Protein AF-A0A258K653-F1 (afdb_monomer_lite)

Structure (mmCIF, N/CA/C/O backbone):
data_AF-A0A258K653-F1
#
_entry.id   AF-A0A258K653-F1
#
loop_
_atom_site.group_PDB
_atom_site.id
_atom_site.type_symbol
_atom_site.label_atom_id
_atom_site.label_alt_id
_atom_site.label_comp_id
_atom_site.label_asym_id
_atom_site.label_entity_id
_atom_site.label_seq_id
_atom_site.pdbx_PDB_ins_code
_atom_site.Cartn_x
_atom_site.Cartn_y
_atom_site.Cartn_z
_atom_site.occupancy
_atom_site.B_iso_or_equiv
_atom_site.auth_seq_id
_atom_site.auth_comp_id
_atom_site.auth_asym_id
_atom_site.auth_atom_id
_atom_site.pdbx_PDB_model_num
ATOM 1 N N . MET A 1 1 ? 28.160 23.393 70.352 1.00 41.81 1 MET A N 1
ATOM 2 C CA . MET A 1 1 ? 28.415 22.486 69.215 1.00 41.81 1 MET A CA 1
ATOM 3 C C . MET A 1 1 ? 27.091 22.213 68.526 1.00 41.81 1 MET A C 1
ATOM 5 O O . MET A 1 1 ? 26.418 21.279 68.914 1.00 41.81 1 MET A O 1
ATOM 9 N N . TYR A 1 2 ? 26.706 23.106 67.614 1.00 44.16 2 TYR A N 1
ATOM 10 C CA . TYR A 1 2 ? 25.723 22.959 66.531 1.00 44.16 2 TYR A CA 1
ATOM 11 C C . TYR A 1 2 ? 25.866 24.234 65.688 1.00 44.16 2 TYR A C 1
ATOM 13 O O . TYR A 1 2 ? 25.677 25.314 66.245 1.00 44.16 2 TYR A O 1
ATOM 21 N N . PRO A 1 3 ? 26.241 24.144 64.406 1.00 50.47 3 PRO A N 1
ATOM 22 C CA . PRO A 1 3 ? 25.844 25.133 63.418 1.00 50.47 3 PRO A CA 1
ATOM 23 C C . PRO A 1 3 ? 24.745 24.519 62.530 1.00 50.47 3 PRO A C 1
ATOM 25 O O . PRO A 1 3 ? 24.776 23.324 62.242 1.00 50.47 3 PRO A O 1
ATOM 28 N N . ASP A 1 4 ? 23.627 25.197 62.302 1.00 45.38 4 ASP A N 1
ATOM 29 C CA . ASP A 1 4 ? 23.440 26.434 61.520 1.00 45.38 4 ASP A CA 1
ATOM 30 C C . ASP A 1 4 ? 23.145 26.105 60.045 1.00 45.38 4 ASP A C 1
ATOM 32 O O . ASP A 1 4 ? 23.940 25.478 59.349 1.00 45.38 4 ASP A O 1
ATOM 36 N N . ASP A 1 5 ? 21.925 26.479 59.655 1.00 49.72 5 ASP A N 1
ATOM 37 C CA . ASP A 1 5 ? 21.424 26.804 58.323 1.00 49.72 5 ASP A CA 1
ATOM 38 C C . ASP A 1 5 ? 21.839 25.959 57.108 1.00 49.72 5 ASP A C 1
ATOM 40 O O . ASP A 1 5 ? 22.850 26.169 56.432 1.00 49.72 5 ASP A O 1
ATOM 44 N N . LYS A 1 6 ? 20.900 25.095 56.700 1.00 50.31 6 LYS A N 1
ATOM 45 C CA . LYS A 1 6 ? 20.802 24.574 55.334 1.00 50.31 6 LYS A CA 1
ATOM 46 C C . LYS A 1 6 ? 20.491 25.720 54.365 1.00 50.31 6 LYS A C 1
ATOM 48 O O . LYS A 1 6 ? 19.332 25.998 54.074 1.00 50.31 6 LYS A O 1
ATOM 53 N N . LYS A 1 7 ? 21.527 26.349 53.812 1.00 51.44 7 LYS A N 1
ATOM 54 C CA . LYS A 1 7 ? 21.409 27.071 52.542 1.00 51.44 7 LYS A CA 1
ATOM 55 C C . LYS A 1 7 ? 21.356 26.048 51.412 1.00 51.44 7 LYS A C 1
ATOM 57 O O . LYS A 1 7 ? 22.357 25.403 51.107 1.00 51.44 7 LYS A O 1
ATOM 62 N N . GLU A 1 8 ? 20.179 25.895 50.813 1.00 50.16 8 GLU A N 1
ATOM 63 C CA . GLU A 1 8 ? 19.988 25.221 49.529 1.00 50.16 8 GLU A CA 1
ATOM 64 C C . GLU A 1 8 ? 20.808 25.949 48.457 1.00 50.16 8 GLU A C 1
ATOM 66 O O . GLU A 1 8 ? 20.384 26.933 47.852 1.00 50.16 8 GLU A O 1
ATOM 71 N N . ALA A 1 9 ? 22.037 25.478 48.254 1.00 44.06 9 ALA A N 1
ATOM 72 C CA . ALA A 1 9 ? 22.827 25.812 47.089 1.00 44.06 9 ALA A CA 1
ATOM 73 C C . ALA A 1 9 ? 22.229 25.067 45.892 1.00 44.06 9 ALA A C 1
ATOM 75 O O . ALA A 1 9 ? 22.363 23.852 45.757 1.00 44.06 9 ALA A O 1
ATOM 76 N N . PHE A 1 10 ? 21.551 25.828 45.040 1.00 46.62 10 PHE A N 1
ATOM 77 C CA . PHE A 1 10 ? 21.147 25.444 43.695 1.00 46.62 10 PHE A CA 1
ATOM 78 C C . PHE A 1 10 ? 22.373 24.883 42.951 1.00 46.62 10 PHE A C 1
ATOM 80 O O . PHE A 1 10 ? 23.266 25.631 42.555 1.00 46.62 10 PHE A O 1
ATOM 87 N N . MET A 1 11 ? 22.454 23.560 42.809 1.00 43.00 11 MET A N 1
ATOM 88 C CA . MET A 1 11 ? 23.475 22.900 41.997 1.00 43.00 11 MET A CA 1
ATOM 89 C C . MET A 1 11 ? 22.894 22.572 40.619 1.00 43.00 11 MET A C 1
ATOM 91 O O . MET A 1 11 ? 22.008 21.721 40.534 1.00 43.00 11 MET A O 1
ATOM 95 N N . PRO A 1 12 ? 23.387 23.177 39.523 1.00 53.31 12 PRO A N 1
ATOM 96 C CA . PRO A 1 12 ? 23.150 22.668 38.185 1.00 53.31 12 PRO A CA 1
ATOM 97 C C . PRO A 1 12 ? 24.273 21.673 37.879 1.00 53.31 12 PRO A C 1
ATOM 99 O O . PRO A 1 12 ? 25.367 22.064 37.482 1.00 53.31 12 PRO A O 1
ATOM 102 N N . ALA A 1 13 ? 24.054 20.385 38.126 1.00 54.38 13 ALA A N 1
ATOM 103 C CA . ALA A 1 13 ? 25.107 19.393 37.914 1.00 54.38 13 ALA A CA 1
ATOM 104 C C . ALA A 1 13 ? 24.559 18.058 37.412 1.00 54.38 13 ALA A C 1
ATOM 106 O O . ALA A 1 13 ? 24.680 17.051 38.089 1.00 54.38 13 ALA A O 1
ATOM 107 N N . HIS A 1 14 ? 23.993 18.059 36.204 1.00 51.94 14 HIS A N 1
ATOM 108 C CA . HIS A 1 14 ? 23.994 16.891 35.315 1.00 51.94 14 HIS A CA 1
ATOM 109 C C . HIS A 1 14 ? 23.994 17.365 33.850 1.00 51.94 14 HIS A C 1
ATOM 111 O O . HIS A 1 14 ? 23.091 17.067 33.077 1.00 51.94 14 HIS A O 1
ATOM 117 N N . ALA A 1 15 ? 25.013 18.144 33.473 1.00 48.59 15 ALA A N 1
ATOM 118 C CA . ALA A 1 15 ? 25.391 18.281 32.069 1.00 48.59 15 ALA A CA 1
ATOM 119 C C . ALA A 1 15 ? 26.290 17.086 31.728 1.00 48.59 15 ALA A C 1
ATOM 121 O O . ALA A 1 15 ? 27.347 16.904 32.340 1.00 48.59 15 ALA A O 1
ATOM 122 N N . TYR A 1 16 ? 25.828 16.228 30.822 1.00 48.91 16 TYR A N 1
ATOM 123 C CA . TYR A 1 16 ? 26.587 15.073 30.359 1.00 48.91 16 TYR A CA 1
ATOM 124 C C . TYR A 1 16 ? 27.812 15.537 29.544 1.00 48.91 16 TYR A C 1
ATOM 126 O O . TYR A 1 16 ? 27.785 16.600 28.924 1.00 48.91 16 TYR A O 1
ATOM 134 N N . PRO A 1 17 ? 28.906 14.757 29.515 1.00 50.47 17 PRO A N 1
ATOM 135 C CA . PRO A 1 17 ? 30.156 15.130 28.843 1.00 50.47 17 PRO A CA 1
ATOM 136 C C . PRO A 1 17 ? 30.070 15.265 27.307 1.00 50.47 17 PRO A C 1
ATOM 138 O O . PRO A 1 17 ? 31.069 15.627 26.685 1.00 50.47 17 PRO A O 1
ATOM 141 N N . ASP A 1 18 ? 28.913 15.006 26.691 1.00 52.50 18 ASP A N 1
ATOM 142 C CA . ASP A 1 18 ? 28.719 15.069 25.235 1.00 52.50 18 ASP A CA 1
ATOM 143 C C . ASP A 1 18 ? 28.392 16.495 24.734 1.00 52.50 18 ASP A C 1
ATOM 145 O O . ASP A 1 18 ? 28.915 16.932 23.706 1.00 52.50 18 ASP A O 1
ATOM 149 N N . ASP A 1 19 ? 27.661 17.295 25.523 1.00 52.00 19 ASP A N 1
ATOM 150 C CA . ASP A 1 19 ? 27.215 18.650 25.143 1.00 52.00 19 ASP A CA 1
ATOM 151 C C . ASP A 1 19 ? 28.364 19.672 24.997 1.00 52.00 19 ASP A C 1
ATOM 153 O O . ASP A 1 19 ? 28.269 20.659 24.263 1.00 52.00 19 ASP A O 1
ATOM 157 N N . LEU A 1 20 ? 29.508 19.428 25.644 1.00 50.44 20 LEU A N 1
ATOM 158 C CA . LEU A 1 20 ? 30.691 20.294 25.550 1.00 50.44 20 LEU A CA 1
ATOM 159 C C . LEU A 1 20 ? 31.432 20.174 24.208 1.00 50.44 20 LEU A C 1
ATOM 161 O O . LEU A 1 20 ? 32.200 21.076 23.853 1.00 50.44 20 LEU A O 1
ATOM 165 N N . ARG A 1 21 ? 31.230 19.089 23.444 1.00 50.28 21 ARG A N 1
ATOM 166 C CA . ARG A 1 21 ? 31.891 18.910 22.136 1.00 50.28 21 ARG A CA 1
ATOM 167 C C . ARG A 1 21 ? 31.196 19.686 21.024 1.00 50.28 21 ARG A C 1
ATOM 169 O O . ARG A 1 21 ? 31.888 20.211 20.152 1.00 50.28 21 ARG A O 1
ATOM 176 N N . GLN A 1 22 ? 29.874 19.826 21.089 1.00 50.09 22 GLN A N 1
ATOM 177 C CA . GLN A 1 22 ? 29.095 20.504 20.054 1.00 50.09 22 GLN A CA 1
ATOM 178 C C . GLN A 1 22 ? 29.328 22.025 20.064 1.00 50.09 22 GLN A C 1
ATOM 180 O O . GLN A 1 22 ? 29.495 22.643 19.014 1.00 50.09 22 GLN A O 1
ATOM 185 N N . SER A 1 23 ? 29.503 22.626 21.246 1.00 45.81 23 SER A N 1
ATOM 186 C CA . SER A 1 23 ? 29.678 24.080 21.377 1.00 45.81 23 SER A CA 1
ATOM 187 C C . SER A 1 23 ? 31.019 24.628 20.851 1.00 45.81 23 SER A C 1
ATOM 189 O O . SER A 1 23 ? 31.164 25.842 20.713 1.00 45.81 23 SER A O 1
ATOM 191 N N . ARG A 1 24 ? 32.015 23.777 20.549 1.00 48.47 24 ARG A N 1
ATOM 192 C CA . ARG A 1 24 ? 33.309 24.215 19.981 1.00 48.47 24 ARG A CA 1
ATOM 193 C C . ARG A 1 24 ? 33.358 24.215 18.453 1.00 48.47 24 ARG A C 1
ATOM 195 O O . ARG A 1 24 ? 34.245 24.868 17.904 1.00 48.47 24 ARG A O 1
ATOM 202 N N . GLN A 1 25 ? 32.460 23.504 17.768 1.00 49.03 25 GLN A N 1
ATOM 203 C CA . GLN A 1 25 ? 32.456 23.454 16.299 1.00 49.03 25 GLN A CA 1
ATOM 204 C C . GLN A 1 25 ? 31.726 24.648 15.667 1.00 49.03 25 GLN A C 1
ATOM 206 O O . GLN A 1 25 ? 32.165 25.124 14.623 1.00 49.03 25 GLN A O 1
ATOM 211 N N . ASP A 1 26 ? 30.719 25.212 16.337 1.00 50.62 26 ASP A N 1
ATOM 212 C CA . ASP A 1 26 ? 29.966 26.373 15.835 1.00 50.62 26 ASP A CA 1
ATOM 213 C C . ASP A 1 26 ? 30.718 27.714 15.940 1.00 50.62 26 ASP A C 1
ATOM 215 O O . ASP A 1 26 ? 30.419 28.668 15.228 1.00 50.62 26 ASP A O 1
ATOM 219 N N . ALA A 1 27 ? 31.760 27.803 16.772 1.00 51.25 27 ALA A N 1
ATOM 220 C CA . ALA A 1 27 ? 32.493 29.052 17.008 1.00 51.25 27 ALA A CA 1
ATOM 221 C C . ALA A 1 27 ? 33.502 29.430 15.900 1.00 51.25 27 ALA A C 1
ATOM 223 O O . ALA A 1 27 ? 34.257 30.390 16.063 1.00 51.25 27 ALA A O 1
ATOM 224 N N . ARG A 1 28 ? 33.581 28.670 14.796 1.00 51.66 28 ARG A N 1
ATOM 225 C CA . ARG A 1 28 ? 34.677 28.787 13.816 1.00 51.66 28 ARG A CA 1
ATOM 226 C C . ARG A 1 28 ? 34.283 29.221 12.402 1.00 51.66 28 ARG A C 1
ATOM 228 O O . ARG A 1 28 ? 35.165 29.258 11.547 1.00 51.66 28 ARG A O 1
ATOM 235 N N . THR A 1 29 ? 33.036 29.632 12.165 1.00 47.78 29 THR A N 1
ATOM 236 C CA . THR A 1 29 ? 32.589 30.032 10.817 1.00 47.78 29 THR A CA 1
ATOM 237 C C . THR A 1 29 ? 32.003 31.450 10.801 1.00 47.78 29 THR A C 1
ATOM 239 O O . THR A 1 29 ? 30.808 31.663 10.957 1.00 47.78 29 THR A O 1
ATOM 242 N N . LEU A 1 30 ? 32.874 32.436 10.589 1.00 49.81 30 LEU A N 1
ATOM 243 C CA . LEU A 1 30 ? 32.561 33.791 10.099 1.00 49.81 30 LEU A CA 1
ATOM 244 C C . LEU A 1 30 ? 33.330 33.989 8.767 1.00 49.81 30 LEU A C 1
ATOM 246 O O . LEU A 1 30 ? 34.334 33.290 8.602 1.00 49.81 30 LEU A O 1
ATOM 250 N N . PRO A 1 31 ? 32.974 34.923 7.844 1.00 49.81 31 PRO A N 1
ATOM 251 C CA . PRO A 1 31 ? 32.130 36.111 8.041 1.00 49.81 31 PRO A CA 1
ATOM 252 C C . PRO A 1 31 ? 31.100 36.444 6.928 1.00 49.81 31 PRO A C 1
ATOM 254 O O . PRO A 1 31 ? 31.214 36.062 5.765 1.00 49.81 31 PRO A O 1
ATOM 257 N N . MET A 1 32 ? 30.133 37.287 7.307 1.00 47.12 32 MET A N 1
ATOM 258 C CA . MET A 1 32 ? 29.285 38.092 6.422 1.00 47.12 32 MET A CA 1
ATOM 259 C C . MET A 1 32 ? 30.119 39.023 5.528 1.00 47.12 32 MET A C 1
ATOM 261 O O . MET A 1 32 ? 30.992 39.742 6.017 1.00 47.12 32 MET A O 1
ATOM 265 N N . ARG A 1 33 ? 29.768 39.106 4.239 1.00 44.94 33 ARG A N 1
ATOM 266 C CA . ARG A 1 33 ? 30.162 40.212 3.357 1.00 44.94 33 ARG A CA 1
ATOM 267 C C . ARG A 1 33 ? 28.906 40.965 2.915 1.00 44.94 33 ARG A C 1
ATOM 269 O O . ARG A 1 33 ? 28.100 40.448 2.150 1.00 44.94 33 ARG A O 1
ATOM 276 N N . GLN A 1 34 ? 28.742 42.177 3.439 1.00 50.91 34 GLN A N 1
ATOM 277 C CA . GLN A 1 34 ? 27.782 43.167 2.953 1.00 50.91 34 GLN A CA 1
ATOM 278 C C . GLN A 1 34 ? 28.148 43.609 1.530 1.00 50.91 34 GLN A C 1
ATOM 280 O O . GLN A 1 34 ? 29.316 43.869 1.240 1.00 50.91 34 GLN A O 1
ATOM 285 N N . SER A 1 35 ? 27.145 43.782 0.671 1.00 41.81 35 SER A N 1
ATOM 286 C CA . SER A 1 35 ? 27.159 44.753 -0.431 1.00 41.81 35 SER A CA 1
ATOM 287 C C . SER A 1 35 ? 25.713 45.161 -0.734 1.00 41.81 35 SER A C 1
ATOM 289 O O . SER A 1 35 ? 24.909 44.350 -1.180 1.00 41.81 35 SER A O 1
ATOM 291 N N . GLN A 1 36 ? 25.386 46.413 -0.410 1.00 47.22 36 GLN A N 1
ATOM 292 C CA . GLN A 1 36 ? 24.163 47.123 -0.797 1.00 47.22 36 GLN A CA 1
ATOM 293 C C . GLN A 1 36 ? 24.189 47.472 -2.294 1.00 47.22 36 GLN A C 1
ATOM 295 O O . GLN A 1 36 ? 25.239 47.876 -2.784 1.00 47.22 36 GLN A O 1
ATOM 300 N N . ALA A 1 37 ? 23.031 47.455 -2.965 1.00 39.47 37 ALA A N 1
ATOM 301 C CA . ALA A 1 37 ? 22.614 48.493 -3.923 1.00 39.47 37 ALA A CA 1
ATOM 302 C C . ALA A 1 37 ? 21.121 48.331 -4.282 1.00 39.47 37 ALA A C 1
ATOM 304 O O . ALA A 1 37 ? 20.627 47.220 -4.443 1.00 39.47 37 ALA A O 1
ATOM 305 N N . ALA A 1 38 ? 20.413 49.456 -4.362 1.00 46.62 38 ALA A N 1
ATOM 306 C CA . ALA A 1 38 ? 18.961 49.595 -4.447 1.00 46.62 38 ALA A CA 1
ATOM 307 C C . ALA A 1 38 ? 18.416 49.682 -5.890 1.00 46.62 38 ALA A C 1
ATOM 309 O O . ALA A 1 38 ? 19.134 50.094 -6.798 1.00 46.62 38 ALA A O 1
ATOM 310 N N . GLY A 1 39 ? 17.118 49.398 -6.069 1.00 37.22 39 GLY A N 1
ATOM 311 C CA . GLY A 1 39 ? 16.330 49.719 -7.273 1.00 37.22 39 GLY A CA 1
ATOM 312 C C . GLY A 1 39 ? 14.827 49.386 -7.100 1.00 37.22 39 GLY A C 1
ATOM 313 O O . GLY A 1 39 ? 14.547 48.294 -6.609 1.00 37.22 39 GLY A O 1
ATOM 314 N N . PRO A 1 40 ? 13.864 50.283 -7.432 1.00 50.28 40 PRO A N 1
ATOM 315 C CA . PRO A 1 40 ? 12.464 50.200 -6.981 1.00 50.28 40 PRO A CA 1
ATOM 316 C C . PRO A 1 40 ? 11.430 49.680 -8.015 1.00 50.28 40 PRO A C 1
ATOM 318 O O . PRO A 1 40 ? 11.642 49.750 -9.218 1.00 50.28 40 PRO A O 1
ATOM 321 N N . ALA A 1 41 ? 10.308 49.193 -7.460 1.00 48.03 41 ALA A N 1
ATOM 322 C CA . ALA A 1 41 ? 8.914 49.012 -7.924 1.00 48.03 41 ALA A CA 1
ATOM 323 C C . ALA A 1 41 ? 8.496 49.079 -9.420 1.00 48.03 41 ALA A C 1
ATOM 325 O O . ALA A 1 41 ? 8.674 50.099 -10.074 1.00 48.03 41 ALA A O 1
ATOM 326 N N . LEU A 1 42 ? 7.745 48.049 -9.856 1.00 39.97 42 LEU A N 1
ATOM 327 C CA . LEU A 1 42 ? 6.504 48.069 -10.680 1.00 39.97 42 LEU A CA 1
ATOM 328 C C . LEU A 1 42 ? 5.997 46.607 -10.767 1.00 39.97 42 LEU A C 1
ATOM 330 O O . LEU A 1 42 ? 6.702 45.735 -11.257 1.00 39.97 42 LEU A O 1
ATOM 334 N N . GLU A 1 43 ? 4.967 46.221 -10.015 1.00 39.44 43 GLU A N 1
ATOM 335 C CA . GLU A 1 43 ? 3.537 46.304 -10.360 1.00 39.44 43 GLU A CA 1
ATOM 336 C C . GLU A 1 43 ? 3.041 45.166 -11.281 1.00 39.44 43 GLU A C 1
ATOM 338 O O . GLU A 1 43 ? 3.504 44.978 -12.399 1.00 39.44 43 GLU A O 1
ATOM 343 N N . SER A 1 44 ? 2.002 44.482 -10.784 1.00 46.88 44 SER A N 1
ATOM 344 C CA . SER A 1 44 ? 1.000 43.688 -11.512 1.00 46.88 44 SER A CA 1
ATOM 345 C C . SER A 1 44 ? 1.347 42.279 -12.014 1.00 46.88 44 SER A C 1
ATOM 347 O O . SER A 1 44 ? 1.583 42.050 -13.196 1.00 46.88 44 SER A O 1
ATOM 349 N N . ALA A 1 45 ? 1.093 41.289 -11.152 1.00 42.84 45 ALA A N 1
ATOM 350 C CA . ALA A 1 45 ? 0.389 40.072 -11.563 1.00 42.84 45 ALA A CA 1
ATOM 351 C C . ALA A 1 45 ? -0.668 39.724 -10.499 1.00 42.84 45 ALA A C 1
ATOM 353 O O . ALA A 1 45 ? -0.382 39.625 -9.311 1.00 42.84 45 ALA A O 1
ATOM 354 N N . ARG A 1 46 ? -1.919 39.667 -10.952 1.00 44.41 46 ARG A N 1
ATOM 355 C CA . ARG A 1 46 ? -3.171 39.741 -10.187 1.00 44.41 46 ARG A CA 1
ATOM 356 C C . ARG A 1 46 ? -3.388 38.596 -9.179 1.00 44.41 46 ARG A C 1
ATOM 358 O O . ARG A 1 46 ? -2.988 37.468 -9.457 1.00 44.41 46 ARG A O 1
ATOM 365 N N . PRO A 1 47 ? -4.148 38.847 -8.094 1.00 48.94 47 PRO A N 1
ATOM 366 C CA . PRO A 1 47 ? -4.708 37.807 -7.244 1.00 48.94 47 PRO A CA 1
ATOM 367 C C . PRO A 1 47 ? -5.934 37.201 -7.938 1.00 48.94 47 PRO A C 1
ATOM 369 O O . PRO A 1 47 ? -6.920 37.887 -8.210 1.00 48.94 47 PRO A O 1
ATOM 372 N N . GLY A 1 48 ? -5.856 35.915 -8.265 1.00 37.97 48 GLY A N 1
ATOM 373 C CA . GLY A 1 48 ? -6.930 35.166 -8.899 1.00 37.97 48 GLY A CA 1
ATOM 374 C C . GLY A 1 48 ? -7.286 33.936 -8.078 1.00 37.97 48 GLY A C 1
ATOM 375 O O . GLY A 1 48 ? -6.533 32.975 -8.064 1.00 37.97 48 GLY A O 1
ATOM 376 N N . THR A 1 49 ? -8.473 33.994 -7.472 1.00 38.22 49 THR A N 1
ATOM 377 C CA . THR A 1 49 ? -9.372 32.878 -7.144 1.00 38.22 49 THR A CA 1
ATOM 378 C C . THR A 1 49 ? -8.866 31.777 -6.201 1.00 38.22 49 THR A C 1
ATOM 380 O O . THR A 1 49 ? -8.263 30.788 -6.602 1.00 38.22 49 THR A O 1
ATOM 383 N N . SER A 1 50 ? -9.290 31.914 -4.941 1.00 46.12 50 SER A N 1
ATOM 384 C CA . SER A 1 50 ? -9.902 30.865 -4.120 1.00 46.12 50 SER A CA 1
ATOM 385 C C . SER A 1 50 ? -10.105 29.514 -4.815 1.00 46.12 50 SER A C 1
ATOM 387 O O . SER A 1 50 ? -11.087 29.297 -5.519 1.00 46.12 50 SER A O 1
ATOM 389 N N . GLY A 1 51 ? -9.236 28.566 -4.505 1.00 34.03 51 GLY A N 1
ATOM 390 C CA . GLY A 1 51 ? -9.666 27.206 -4.239 1.00 34.03 51 GLY A CA 1
ATOM 391 C C . GLY A 1 51 ? -9.353 26.979 -2.776 1.00 34.03 51 GLY A C 1
ATOM 392 O O . GLY A 1 51 ? -8.188 27.020 -2.396 1.00 34.03 51 GLY A O 1
ATOM 393 N N . ILE A 1 52 ? -10.369 26.801 -1.937 1.00 42.41 52 ILE A N 1
ATOM 394 C CA . ILE A 1 52 ? -10.161 26.115 -0.667 1.00 42.41 52 ILE A CA 1
ATOM 395 C C . ILE A 1 52 ? -9.617 24.748 -1.086 1.00 42.41 52 ILE A C 1
ATOM 397 O O . ILE A 1 52 ? -10.385 23.898 -1.534 1.00 42.41 52 ILE A O 1
ATOM 401 N N . GLN A 1 53 ? -8.293 24.569 -1.057 1.00 42.59 53 GLN A N 1
ATOM 402 C CA . GLN A 1 53 ? -7.737 23.230 -0.996 1.00 42.59 53 GLN A CA 1
ATOM 403 C C . GLN A 1 53 ? -8.335 22.686 0.293 1.00 42.59 53 GLN A C 1
ATOM 405 O O . GLN A 1 53 ? -8.082 23.217 1.378 1.00 42.59 53 GLN A O 1
ATOM 410 N N . ALA A 1 54 ? -9.264 21.739 0.147 1.00 43.75 54 ALA A N 1
ATOM 411 C CA . ALA A 1 54 ? -9.709 20.937 1.270 1.00 43.75 54 ALA A CA 1
ATOM 412 C C . ALA A 1 54 ? -8.447 20.514 2.032 1.00 43.75 54 ALA A C 1
ATOM 414 O O . ALA A 1 54 ? -7.446 20.252 1.359 1.00 43.75 54 ALA A O 1
ATOM 415 N N . PRO A 1 55 ? -8.446 20.506 3.378 1.00 42.53 55 PRO A N 1
ATOM 416 C CA . PRO A 1 55 ? -7.291 20.011 4.106 1.00 42.53 55 PRO A CA 1
ATOM 417 C C . PRO A 1 55 ? -6.912 18.679 3.474 1.00 42.53 55 PRO A C 1
ATOM 419 O O . PRO A 1 55 ? -7.772 17.797 3.366 1.00 42.53 55 PRO A O 1
ATOM 422 N N . ASP A 1 56 ? -5.676 18.627 2.964 1.00 51.69 56 ASP A N 1
ATOM 423 C CA . ASP A 1 56 ? -5.028 17.421 2.473 1.00 51.6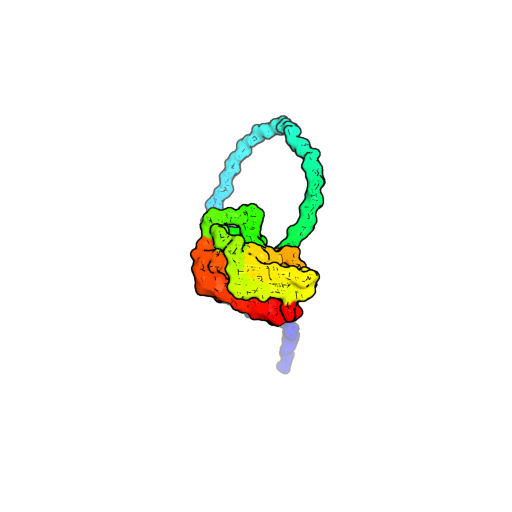9 56 ASP A CA 1
ATOM 424 C C . ASP A 1 56 ? -5.480 16.304 3.396 1.00 51.69 56 ASP A C 1
ATOM 426 O O . ASP A 1 56 ? -5.385 16.449 4.620 1.00 51.69 56 ASP A O 1
ATOM 430 N N . VAL A 1 57 ? -6.100 15.267 2.834 1.00 49.91 57 VAL A N 1
ATOM 431 C CA . VAL A 1 57 ? -6.465 14.078 3.599 1.00 49.91 57 VAL A CA 1
ATOM 432 C C . VAL A 1 57 ? -5.152 13.633 4.219 1.00 49.91 57 VAL A C 1
ATOM 434 O O . VAL A 1 57 ? -4.315 13.119 3.490 1.00 49.91 57 VAL A O 1
ATOM 437 N N . LEU A 1 58 ? -4.927 13.978 5.496 1.00 59.22 58 LEU A N 1
ATOM 438 C CA . LEU A 1 58 ? -3.618 13.877 6.131 1.00 59.22 58 LEU A CA 1
ATOM 439 C C . LEU A 1 58 ? -3.221 12.421 6.008 1.00 59.22 58 LEU A C 1
ATOM 441 O O . LEU A 1 58 ? -3.821 11.564 6.663 1.00 59.22 58 LEU A O 1
ATOM 445 N N . SER A 1 59 ? -2.315 12.141 5.075 1.00 64.81 59 SER A N 1
ATOM 446 C CA . SER A 1 59 ? -2.048 10.768 4.720 1.00 64.81 59 SER A CA 1
ATOM 447 C C . SER A 1 59 ? -1.512 10.081 5.961 1.00 64.81 59 SER A C 1
ATOM 449 O O . SER A 1 59 ? -0.683 10.616 6.699 1.00 64.81 59 SER A O 1
ATOM 451 N N . ALA A 1 60 ? -1.996 8.872 6.204 1.00 77.81 60 ALA A N 1
ATOM 452 C CA . ALA A 1 60 ? -1.541 8.075 7.329 1.00 77.81 60 ALA A CA 1
ATOM 453 C C . ALA A 1 60 ? -0.071 7.638 7.170 1.00 77.81 60 ALA A C 1
ATOM 455 O O . ALA A 1 60 ? 0.512 7.044 8.076 1.00 77.81 60 ALA A O 1
ATOM 456 N N . LEU A 1 61 ? 0.539 7.889 6.010 1.00 78.31 61 LEU A N 1
ATOM 457 C CA . LEU A 1 61 ? 1.913 7.530 5.687 1.00 78.31 61 LEU A CA 1
ATOM 458 C C . LEU A 1 61 ? 2.866 8.687 5.985 1.00 78.31 61 LEU A C 1
ATOM 460 O O . LEU A 1 61 ? 2.572 9.849 5.732 1.00 78.31 61 LEU A O 1
ATOM 464 N N . SER A 1 62 ? 4.068 8.351 6.450 1.00 80.12 62 SER A N 1
ATOM 465 C CA . SER A 1 62 ? 5.190 9.286 6.313 1.00 80.12 62 SER A CA 1
ATOM 466 C C . SER A 1 62 ? 5.656 9.302 4.847 1.00 80.12 62 SER A C 1
ATOM 468 O O . SER A 1 62 ? 5.468 8.296 4.154 1.00 80.12 62 SER A O 1
ATOM 470 N N . PRO A 1 63 ? 6.306 10.372 4.356 1.00 78.88 63 PRO A N 1
ATOM 471 C CA . PRO A 1 63 ? 6.771 10.422 2.973 1.00 78.88 63 PRO A CA 1
ATOM 472 C C . PRO A 1 63 ? 7.736 9.272 2.626 1.00 78.88 63 PRO A C 1
ATOM 474 O O . PRO A 1 63 ? 8.766 9.095 3.276 1.00 78.88 63 PRO A O 1
ATOM 477 N N . ILE A 1 64 ? 7.435 8.510 1.570 1.00 76.75 64 ILE A N 1
ATOM 478 C CA . ILE A 1 64 ? 8.291 7.472 0.980 1.00 76.75 64 ILE A CA 1
ATOM 479 C C . ILE A 1 64 ? 8.667 7.906 -0.433 1.00 76.75 64 ILE A C 1
ATOM 481 O O . ILE A 1 64 ? 7.808 8.046 -1.299 1.00 76.75 64 ILE A O 1
ATOM 485 N N . GLY A 1 65 ? 9.959 8.135 -0.683 1.00 71.31 65 GLY A N 1
ATOM 486 C CA . GLY A 1 65 ? 10.405 8.686 -1.968 1.00 71.31 65 GLY A CA 1
ATOM 487 C C . GLY A 1 65 ? 9.883 10.106 -2.227 1.00 71.31 65 GLY A C 1
ATOM 488 O O . GLY A 1 65 ? 9.695 10.482 -3.376 1.00 71.31 65 GLY A O 1
ATOM 489 N N . GLY A 1 66 ? 9.618 10.873 -1.161 1.00 76.75 66 GLY A N 1
ATOM 490 C CA . GLY A 1 66 ? 9.102 12.244 -1.237 1.00 76.75 66 GLY A CA 1
ATOM 491 C C . GLY A 1 66 ? 7.579 12.370 -1.344 1.00 76.75 66 GLY A C 1
ATOM 492 O O . GLY A 1 66 ? 7.096 13.493 -1.425 1.00 76.75 66 GLY A O 1
ATOM 493 N N . ARG A 1 67 ? 6.828 11.258 -1.311 1.00 79.88 67 ARG A N 1
ATOM 494 C CA . ARG A 1 67 ? 5.354 11.238 -1.353 1.00 79.88 67 ARG A CA 1
ATOM 495 C C . ARG A 1 67 ? 4.763 10.434 -0.199 1.00 79.88 67 ARG A C 1
ATOM 497 O O . ARG A 1 67 ? 5.250 9.358 0.131 1.00 79.88 67 ARG A O 1
ATOM 504 N N . ASP A 1 68 ? 3.697 10.930 0.396 1.00 78.81 68 ASP A N 1
ATOM 505 C CA . ASP A 1 68 ? 2.903 10.255 1.426 1.00 78.81 68 ASP A CA 1
ATOM 506 C C . ASP A 1 68 ? 1.585 9.697 0.862 1.00 78.81 68 ASP A C 1
ATOM 508 O O . ASP A 1 68 ? 0.900 8.926 1.525 1.00 78.81 68 ASP A O 1
ATOM 512 N N . VAL A 1 69 ? 1.257 9.986 -0.399 1.00 82.62 69 VAL A N 1
ATOM 513 C CA . VAL A 1 69 ? 0.104 9.418 -1.112 1.00 82.62 69 VAL A CA 1
ATOM 514 C C . VAL A 1 69 ? 0.576 8.471 -2.212 1.00 82.62 69 VAL A C 1
ATOM 516 O O . VAL A 1 69 ? 1.469 8.807 -2.988 1.00 82.62 69 VAL A O 1
ATOM 519 N N . LEU A 1 70 ? -0.038 7.287 -2.294 1.00 83.62 70 LEU A N 1
ATOM 520 C CA . LEU A 1 70 ? 0.293 6.216 -3.226 1.00 83.62 70 LEU A CA 1
ATOM 521 C C . LEU A 1 70 ? -0.912 5.857 -4.118 1.00 83.62 70 LEU A C 1
ATOM 523 O O . LEU A 1 70 ? -2.032 5.709 -3.622 1.00 83.62 70 LEU A O 1
ATOM 527 N N . PRO A 1 71 ? -0.714 5.711 -5.440 1.00 80.75 71 PRO A N 1
ATOM 528 C CA . PRO A 1 71 ? 0.530 5.979 -6.178 1.00 80.75 71 PRO A CA 1
ATOM 529 C C . PRO A 1 71 ? 0.948 7.468 -6.221 1.00 80.75 71 PRO A C 1
ATOM 531 O O . PRO A 1 71 ? 2.089 7.767 -6.567 1.00 80.75 71 PRO A O 1
ATOM 534 N N . GLY A 1 72 ? 0.057 8.381 -5.820 1.00 78.12 72 GLY A N 1
ATOM 535 C CA . GLY A 1 72 ? 0.236 9.835 -5.927 1.00 78.12 72 GLY A CA 1
ATOM 536 C C . GLY A 1 72 ? -0.245 10.380 -7.278 1.00 78.12 72 GLY A C 1
ATOM 537 O O . GLY A 1 72 ? -0.585 9.605 -8.174 1.00 78.12 72 GLY A O 1
ATOM 538 N N . ASP A 1 73 ? -0.301 11.707 -7.428 1.00 76.19 73 ASP A N 1
ATOM 539 C CA . ASP A 1 73 ? -0.712 12.362 -8.685 1.00 76.19 73 ASP A CA 1
ATOM 540 C C . ASP A 1 73 ? 0.309 12.173 -9.812 1.00 76.19 73 ASP A C 1
ATOM 542 O O . ASP A 1 73 ? -0.052 12.038 -10.982 1.00 76.19 73 ASP A O 1
ATOM 546 N N . ILE A 1 74 ? 1.595 12.139 -9.457 1.00 78.50 74 ILE A N 1
ATOM 547 C CA . ILE A 1 74 ? 2.699 11.913 -10.388 1.00 78.50 74 ILE A CA 1
ATOM 548 C C . ILE A 1 74 ? 3.293 10.544 -10.081 1.00 78.50 74 ILE A C 1
ATOM 550 O O . ILE A 1 74 ? 4.057 10.376 -9.129 1.00 78.50 74 ILE A O 1
ATOM 554 N N . VAL A 1 75 ? 2.928 9.562 -10.904 1.00 81.50 75 VAL A N 1
ATOM 555 C CA . VAL A 1 75 ? 3.449 8.198 -10.806 1.00 81.50 75 VAL A CA 1
ATOM 556 C C . VAL A 1 75 ? 4.790 8.117 -11.543 1.00 81.50 75 VAL A C 1
ATOM 558 O O . VAL A 1 75 ? 4.845 8.460 -12.727 1.00 81.50 75 VAL A O 1
ATOM 561 N N . PRO A 1 76 ? 5.876 7.682 -10.881 1.00 82.06 76 PRO A N 1
ATOM 562 C CA . PRO A 1 76 ? 7.162 7.481 -11.525 1.00 82.06 76 PRO A CA 1
ATOM 563 C C . PRO A 1 76 ? 7.079 6.472 -12.672 1.00 82.06 76 PRO A C 1
ATOM 565 O O . PRO A 1 76 ? 6.330 5.497 -12.584 1.00 82.06 76 PRO A O 1
ATOM 568 N N . PRO A 1 77 ? 7.883 6.655 -13.731 1.00 82.25 77 PRO A N 1
ATOM 569 C CA . PRO A 1 77 ? 7.863 5.766 -14.887 1.00 82.25 77 PRO A CA 1
ATOM 570 C C . PRO A 1 77 ?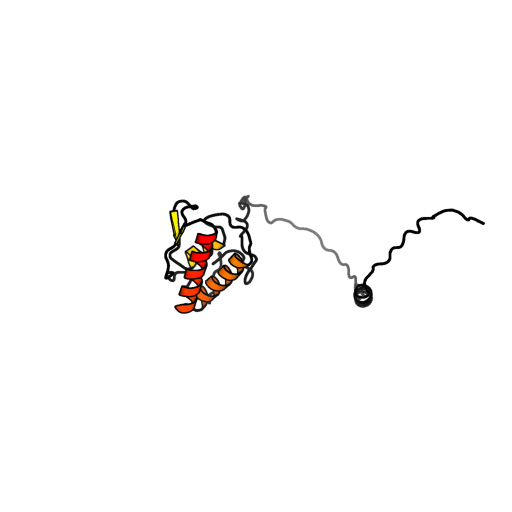 8.348 4.342 -14.578 1.00 82.25 77 PRO A C 1
ATOM 572 O O . PRO A 1 77 ? 8.088 3.446 -15.373 1.00 82.25 77 PRO A O 1
ATOM 575 N N . ASP A 1 78 ? 9.048 4.113 -13.460 1.00 85.62 78 ASP A N 1
ATOM 576 C CA . ASP A 1 78 ? 9.473 2.775 -13.029 1.00 85.62 78 ASP A CA 1
ATOM 577 C C . ASP A 1 78 ? 8.367 1.982 -12.312 1.00 85.62 78 ASP A C 1
ATOM 579 O O . ASP A 1 78 ? 8.486 0.772 -12.145 1.00 85.62 78 ASP A O 1
ATOM 583 N N . GLU A 1 79 ? 7.265 2.628 -11.926 1.00 87.31 79 GLU A N 1
ATOM 584 C CA . GLU A 1 79 ? 6.153 1.997 -11.216 1.00 87.31 79 GLU A CA 1
ATOM 585 C C . GLU A 1 79 ? 5.015 1.655 -12.180 1.00 87.31 79 GLU A C 1
ATOM 587 O O . GLU A 1 79 ? 3.945 2.263 -12.184 1.00 87.31 79 GLU A O 1
ATOM 592 N N . VAL A 1 80 ? 5.257 0.676 -13.045 1.00 91.69 80 VAL A N 1
ATOM 593 C CA . VAL A 1 80 ? 4.339 0.336 -14.144 1.00 91.69 80 VAL A CA 1
ATOM 594 C C . VAL A 1 80 ? 3.225 -0.634 -13.745 1.00 91.69 80 VAL A C 1
ATOM 596 O O . VAL A 1 80 ? 2.241 -0.769 -14.471 1.00 91.69 80 VAL A O 1
ATOM 599 N N . HIS A 1 81 ? 3.336 -1.304 -12.595 1.00 92.62 81 HIS A N 1
ATOM 600 C CA . HIS A 1 81 ? 2.443 -2.405 -12.221 1.00 92.62 81 HIS A CA 1
ATOM 601 C C . HIS A 1 81 ? 1.307 -2.012 -11.267 1.00 92.62 81 HIS A C 1
ATOM 603 O O . HIS A 1 81 ? 0.659 -2.888 -10.703 1.00 92.62 81 HIS A O 1
ATOM 609 N N . TRP A 1 82 ? 1.002 -0.723 -11.098 1.00 90.50 82 TRP A N 1
ATOM 610 C CA . TRP A 1 82 ? -0.092 -0.278 -10.220 1.00 90.50 82 TRP A CA 1
ATOM 611 C C . TRP A 1 82 ? -1.458 -0.881 -10.568 1.00 90.50 82 TR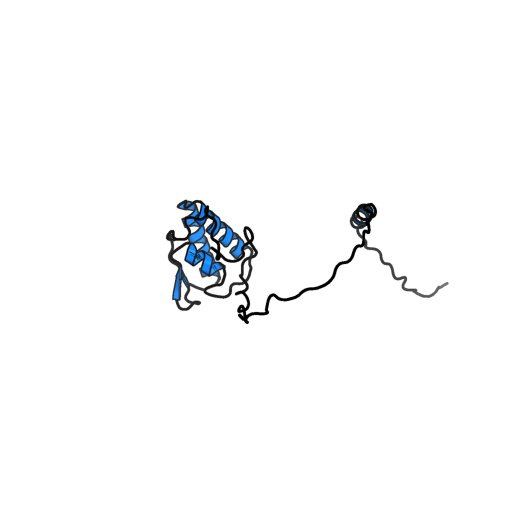P A C 1
ATOM 613 O O . TRP A 1 82 ? -2.251 -1.178 -9.677 1.00 90.50 82 TRP A O 1
ATOM 623 N N . ASP A 1 83 ? -1.725 -1.107 -11.850 1.00 91.62 83 ASP A N 1
ATOM 624 C CA . ASP A 1 83 ? -2.983 -1.695 -12.318 1.00 91.62 83 ASP A CA 1
ATOM 625 C C . ASP A 1 83 ? -2.954 -3.238 -12.337 1.00 91.62 83 ASP A C 1
ATOM 627 O O . ASP A 1 83 ? -3.912 -3.880 -12.772 1.00 91.62 83 ASP A O 1
ATOM 631 N N . ALA A 1 84 ? -1.876 -3.856 -11.836 1.00 89.94 84 ALA A N 1
ATOM 632 C CA . ALA A 1 84 ? -1.796 -5.302 -11.686 1.00 89.94 84 ALA A CA 1
ATOM 633 C C . ALA A 1 84 ? -2.793 -5.802 -10.622 1.00 89.94 84 ALA A C 1
ATOM 635 O O . ALA A 1 84 ? -2.958 -5.170 -9.567 1.00 89.94 84 ALA A O 1
ATOM 636 N N . PRO A 1 85 ? -3.461 -6.944 -10.870 1.00 90.81 85 PRO A N 1
ATOM 637 C CA . PRO A 1 85 ? -4.391 -7.519 -9.914 1.00 90.81 85 PRO A CA 1
ATOM 638 C C . PRO A 1 85 ? -3.645 -8.080 -8.702 1.00 90.81 85 PRO A C 1
ATOM 640 O O . PRO A 1 85 ? -2.644 -8.785 -8.836 1.00 90.81 85 PRO A O 1
ATOM 643 N N . LEU A 1 86 ? -4.184 -7.826 -7.513 1.00 87.75 86 LEU A N 1
ATOM 644 C CA . LEU A 1 86 ? -3.747 -8.496 -6.299 1.00 87.75 86 LEU A CA 1
ATOM 645 C C . LEU A 1 86 ? -4.256 -9.943 -6.283 1.00 87.75 86 LEU A C 1
ATOM 647 O O . LEU A 1 86 ? -5.400 -10.204 -6.671 1.00 87.75 86 LEU A O 1
ATOM 651 N N . PRO A 1 87 ? -3.457 -10.893 -5.769 1.00 85.94 87 PRO A N 1
ATOM 652 C CA . PRO A 1 87 ? -3.868 -12.292 -5.677 1.00 85.94 87 PRO A CA 1
ATOM 653 C C . PRO A 1 87 ? -5.006 -12.511 -4.671 1.00 85.94 87 PRO A C 1
ATOM 655 O O . PRO A 1 87 ? -5.753 -13.483 -4.779 1.00 85.94 87 PRO A O 1
ATOM 658 N N . VAL A 1 88 ? -5.167 -11.601 -3.704 1.00 86.75 88 VAL A N 1
ATOM 659 C CA . VAL A 1 88 ? -6.217 -11.649 -2.682 1.00 86.75 88 VAL A CA 1
ATOM 660 C C . VAL A 1 88 ? -7.137 -10.445 -2.843 1.00 86.75 88 VAL A C 1
ATOM 662 O O . VAL A 1 88 ? -6.686 -9.303 -2.806 1.00 86.75 88 VAL A O 1
ATOM 665 N N . ARG A 1 89 ? -8.443 -10.704 -2.965 1.00 88.12 89 ARG A N 1
ATOM 666 C CA . ARG A 1 89 ? -9.479 -9.663 -2.931 1.00 88.12 89 ARG A CA 1
ATOM 667 C C . ARG A 1 89 ? -9.866 -9.382 -1.486 1.00 88.12 89 ARG A C 1
ATOM 669 O O . ARG A 1 89 ? -10.186 -10.306 -0.738 1.00 88.12 89 ARG A O 1
ATOM 676 N N . ILE A 1 90 ? -9.840 -8.115 -1.091 1.00 88.75 90 ILE A N 1
ATOM 677 C CA . ILE A 1 90 ? -10.082 -7.691 0.294 1.00 88.75 90 ILE A CA 1
ATOM 678 C C . ILE A 1 90 ? -11.294 -6.771 0.298 1.00 88.75 90 ILE A C 1
ATOM 680 O O . ILE A 1 90 ? -11.290 -5.761 -0.401 1.00 88.75 90 ILE A O 1
ATOM 684 N N . ARG A 1 91 ? -12.326 -7.098 1.080 1.00 89.38 91 ARG A N 1
ATOM 685 C CA . ARG A 1 91 ? -13.554 -6.304 1.139 1.00 89.38 91 ARG A CA 1
ATOM 686 C C . ARG A 1 91 ? -13.595 -5.478 2.420 1.00 89.38 91 ARG A C 1
ATOM 688 O O . ARG A 1 91 ? -13.846 -5.988 3.501 1.00 89.38 91 ARG A O 1
ATOM 695 N N . LEU A 1 92 ? -13.418 -4.174 2.288 1.00 86.50 92 LEU A N 1
ATOM 696 C CA . LEU A 1 92 ? -13.449 -3.225 3.392 1.00 86.50 92 LEU A CA 1
ATOM 697 C C . LEU A 1 92 ? -14.902 -2.927 3.794 1.00 86.50 92 LEU A C 1
ATOM 699 O O . LEU A 1 92 ? -15.543 -2.025 3.251 1.00 86.50 92 LEU A O 1
ATOM 703 N N . LYS A 1 93 ? -15.441 -3.668 4.766 1.00 84.88 93 LYS A N 1
ATOM 704 C CA . LYS A 1 93 ? -16.796 -3.450 5.307 1.00 84.88 93 LYS A CA 1
ATOM 705 C C . LYS A 1 93 ? -16.955 -2.057 5.910 1.00 84.88 93 LYS A C 1
ATOM 707 O O . LYS A 1 93 ? -17.977 -1.414 5.690 1.00 84.88 93 LYS A O 1
ATOM 712 N N . ALA A 1 94 ? -15.930 -1.584 6.618 1.00 80.19 94 ALA A N 1
ATOM 713 C CA . ALA A 1 94 ? -15.933 -0.273 7.265 1.00 80.19 94 ALA A CA 1
ATOM 714 C C . ALA A 1 94 ? -15.984 0.901 6.268 1.00 80.19 94 ALA A C 1
ATOM 716 O O . ALA A 1 94 ? -16.506 1.958 6.600 1.00 80.19 94 ALA A O 1
ATOM 717 N N . ALA A 1 95 ? -15.506 0.705 5.034 1.00 78.38 95 ALA A N 1
ATOM 718 C CA . ALA A 1 95 ? -15.521 1.712 3.971 1.00 78.38 95 ALA A CA 1
ATOM 719 C C . ALA A 1 95 ? -16.693 1.507 2.992 1.00 78.38 95 ALA A C 1
ATOM 721 O O . ALA A 1 95 ? -16.522 1.602 1.782 1.00 78.38 95 ALA A O 1
ATOM 722 N N . GLY A 1 96 ? -17.880 1.137 3.482 1.00 80.06 96 GLY A N 1
ATOM 723 C CA . GLY A 1 96 ? -19.058 0.958 2.621 1.00 80.06 96 GLY A CA 1
ATOM 724 C C . GLY A 1 96 ? -18.991 -0.261 1.689 1.00 80.06 96 GLY A C 1
ATOM 725 O O . GLY A 1 96 ? -19.737 -0.338 0.716 1.00 80.06 96 GLY A O 1
ATOM 726 N N . GLY A 1 97 ? -18.112 -1.229 1.972 1.00 82.88 97 GLY A N 1
ATOM 727 C CA . GLY A 1 97 ? -17.973 -2.452 1.182 1.00 82.88 97 GLY A CA 1
ATOM 728 C C . GLY A 1 97 ? -17.061 -2.332 -0.039 1.00 82.88 97 GLY A C 1
ATOM 729 O O . GLY A 1 97 ? -17.172 -3.182 -0.924 1.00 82.88 97 GLY A O 1
ATOM 730 N N . VAL A 1 98 ? -16.180 -1.324 -0.082 1.00 86.88 98 VAL A N 1
ATOM 731 C CA . VAL A 1 98 ? -15.121 -1.180 -1.098 1.00 86.88 98 VAL A CA 1
ATOM 732 C C . VAL A 1 98 ? -14.290 -2.460 -1.189 1.00 86.88 98 VAL A C 1
ATOM 734 O O . VAL A 1 98 ? -13.951 -3.067 -0.176 1.00 86.88 98 VAL A O 1
ATOM 737 N N . GLU A 1 99 ? -13.951 -2.873 -2.407 1.00 90.81 99 GLU A N 1
ATOM 738 C CA . GLU A 1 99 ? -13.141 -4.063 -2.654 1.00 90.81 99 GLU A CA 1
ATOM 739 C C . GLU A 1 99 ? -11.784 -3.662 -3.229 1.00 90.81 99 GLU A C 1
ATOM 741 O O . GLU A 1 99 ? -11.716 -3.030 -4.280 1.00 90.81 99 GLU A O 1
ATOM 746 N N . ILE A 1 100 ? -10.708 -4.049 -2.546 1.00 90.94 100 ILE A N 1
ATOM 747 C CA . ILE A 1 100 ? -9.339 -3.873 -3.022 1.00 90.94 100 ILE A CA 1
ATOM 748 C C . ILE A 1 100 ? -9.030 -5.012 -3.994 1.00 90.94 100 ILE A C 1
ATOM 750 O O . ILE A 1 100 ? -9.042 -6.186 -3.602 1.00 90.94 100 ILE A O 1
ATOM 754 N N . ARG A 1 101 ? -8.771 -4.666 -5.260 1.00 92.69 101 ARG A N 1
ATOM 755 C CA . ARG A 1 101 ? -8.531 -5.628 -6.349 1.00 92.69 101 ARG A CA 1
ATOM 756 C C . ARG A 1 101 ? -7.162 -5.484 -6.987 1.00 92.69 101 ARG A C 1
ATOM 758 O O . ARG A 1 101 ? -6.651 -6.464 -7.516 1.00 92.69 101 ARG A O 1
ATOM 765 N N . THR A 1 102 ? -6.597 -4.286 -6.967 1.00 93.50 102 THR A N 1
ATOM 766 C CA . THR A 1 102 ? -5.335 -3.940 -7.630 1.00 93.50 102 THR A CA 1
ATOM 767 C C . THR A 1 102 ? -4.344 -3.325 -6.649 1.00 93.50 102 THR A C 1
ATOM 769 O O . THR A 1 102 ? -4.723 -2.910 -5.548 1.00 93.50 102 THR A O 1
ATOM 772 N N . LEU A 1 103 ? -3.070 -3.229 -7.043 1.00 92.12 103 LEU A N 1
ATOM 773 C CA . LEU A 1 103 ? -2.082 -2.480 -6.260 1.00 92.12 103 LEU A CA 1
ATOM 774 C C . LEU A 1 103 ? -2.468 -1.005 -6.107 1.00 92.12 103 LEU A C 1
ATOM 776 O O . LEU A 1 103 ? -2.227 -0.418 -5.055 1.00 92.12 103 LEU A O 1
ATOM 780 N N . ARG A 1 104 ? -3.100 -0.408 -7.121 1.00 92.00 104 ARG A N 1
ATOM 781 C CA . ARG A 1 104 ? -3.609 0.966 -7.071 1.00 92.00 104 ARG A CA 1
ATOM 782 C C . ARG A 1 104 ? -4.661 1.126 -5.980 1.00 92.00 104 ARG A C 1
ATOM 784 O O . ARG A 1 104 ? -4.566 2.060 -5.187 1.00 92.00 104 ARG A O 1
ATOM 791 N N . ASP A 1 105 ? -5.615 0.199 -5.895 1.00 91.56 105 ASP A N 1
ATOM 792 C CA . ASP A 1 105 ? -6.613 0.199 -4.819 1.00 91.56 105 ASP A CA 1
ATOM 793 C C . ASP A 1 105 ? -5.940 0.057 -3.448 1.00 91.56 105 ASP A C 1
ATOM 795 O O . ASP A 1 105 ? -6.333 0.716 -2.486 1.00 91.56 105 ASP A O 1
ATOM 799 N N . ALA A 1 106 ? -4.901 -0.779 -3.349 1.00 91.06 106 ALA A N 1
ATOM 800 C CA . ALA A 1 106 ? -4.148 -0.941 -2.112 1.00 91.06 106 ALA A CA 1
ATOM 801 C C . ALA A 1 106 ? -3.423 0.345 -1.710 1.00 91.06 106 ALA A C 1
ATOM 803 O O . ALA A 1 106 ? -3.534 0.744 -0.555 1.00 91.06 106 ALA A O 1
ATOM 804 N N . GLY A 1 107 ? -2.752 1.011 -2.656 1.00 90.12 107 GLY A N 1
ATOM 805 C CA . GLY A 1 107 ? -2.123 2.319 -2.461 1.00 90.12 107 GLY A CA 1
ATOM 806 C C . GLY A 1 107 ? -3.125 3.360 -1.966 1.00 90.12 107 GLY A C 1
ATOM 807 O O . GLY A 1 107 ? -2.921 3.979 -0.927 1.00 90.12 107 GLY A O 1
ATOM 808 N N . HIS A 1 108 ? -4.272 3.467 -2.637 1.00 89.81 108 HIS A N 1
ATOM 809 C CA . HIS A 1 108 ? -5.349 4.364 -2.225 1.00 89.81 108 HIS A CA 1
ATOM 810 C C . HIS A 1 108 ? -5.872 4.068 -0.820 1.00 89.81 108 HIS A C 1
ATOM 812 O O . HIS A 1 108 ? -6.137 4.997 -0.055 1.00 89.81 108 HIS A O 1
ATOM 818 N N . PHE A 1 109 ? -6.005 2.793 -0.463 1.00 89.12 109 PHE A N 1
ATOM 819 C CA . PHE A 1 109 ? -6.410 2.397 0.877 1.00 89.12 109 PHE A CA 1
ATOM 820 C C . PHE A 1 109 ? -5.405 2.853 1.940 1.00 89.12 109 PHE A C 1
ATOM 822 O O . PHE A 1 109 ? -5.809 3.525 2.887 1.00 89.12 109 PHE A O 1
ATOM 829 N N . ILE A 1 110 ? -4.115 2.544 1.775 1.00 89.56 110 ILE A N 1
ATOM 830 C CA . ILE A 1 110 ? -3.093 2.883 2.780 1.00 89.56 110 ILE A CA 1
ATOM 831 C C . ILE A 1 110 ? -2.798 4.385 2.863 1.00 89.56 110 ILE A C 1
ATOM 833 O O . ILE A 1 110 ? -2.358 4.857 3.905 1.00 89.56 110 ILE A O 1
ATOM 837 N N . SER A 1 111 ? -3.084 5.139 1.800 1.00 87.38 111 SER A N 1
ATOM 838 C CA . SER A 1 111 ? -3.007 6.605 1.781 1.00 87.38 111 SER A CA 1
ATOM 839 C C . SER A 1 111 ? -4.259 7.295 2.319 1.00 87.38 111 SER A C 1
ATOM 841 O O . SER A 1 111 ? -4.397 8.507 2.209 1.00 87.38 111 SER A O 1
ATOM 843 N N . GLY A 1 112 ? -5.201 6.538 2.879 1.00 84.00 112 GLY A N 1
ATOM 844 C CA . GLY A 1 112 ? -6.358 7.097 3.565 1.00 84.00 112 GLY A CA 1
ATOM 845 C C . GLY A 1 112 ? -7.503 7.561 2.656 1.00 84.00 112 GLY A C 1
ATOM 846 O O . GLY A 1 112 ? -8.413 8.243 3.118 1.00 84.00 112 GLY A O 1
ATOM 847 N N . ARG A 1 113 ? -7.516 7.182 1.366 1.00 84.44 113 ARG A N 1
ATOM 848 C CA . ARG A 1 113 ? -8.560 7.612 0.410 1.00 84.44 113 ARG A CA 1
ATOM 849 C C . ARG A 1 113 ? -9.949 7.070 0.754 1.00 84.44 113 ARG A C 1
ATOM 851 O O . ARG A 1 113 ? -10.948 7.727 0.476 1.00 84.44 113 ARG A O 1
ATOM 858 N N . TYR A 1 114 ? -10.021 5.853 1.291 1.00 81.94 114 TYR A N 1
ATOM 859 C CA . TYR A 1 114 ? -11.294 5.189 1.607 1.00 81.94 114 TYR A CA 1
ATOM 860 C C . TYR A 1 114 ? -11.687 5.303 3.082 1.00 81.94 114 TYR A C 1
ATOM 862 O O . TYR A 1 114 ? -12.867 5.197 3.407 1.00 81.94 114 TYR A O 1
ATOM 870 N N . MET A 1 115 ? -10.711 5.470 3.974 1.00 81.75 115 MET A N 1
ATOM 871 C CA . MET A 1 115 ? -10.913 5.637 5.413 1.00 81.75 115 MET A CA 1
ATOM 872 C C . MET A 1 115 ? -9.689 6.308 6.030 1.00 81.75 115 MET A C 1
ATOM 874 O O . MET A 1 115 ? -8.586 6.136 5.521 1.00 81.75 115 MET A O 1
ATOM 878 N N . THR A 1 116 ? -9.856 6.985 7.160 1.00 83.69 116 THR A N 1
ATOM 879 C CA . THR A 1 116 ? -8.719 7.484 7.939 1.00 83.69 116 THR A CA 1
ATOM 880 C C . THR A 1 116 ? -7.996 6.316 8.608 1.00 83.69 116 THR A C 1
ATOM 882 O O . THR A 1 116 ? -8.625 5.495 9.277 1.00 83.69 116 THR A O 1
ATOM 885 N N . LEU A 1 117 ? -6.680 6.243 8.423 1.00 85.31 117 LEU A N 1
ATOM 886 C CA . LEU A 1 117 ? -5.805 5.277 9.082 1.00 85.31 117 LEU A CA 1
ATOM 887 C C . L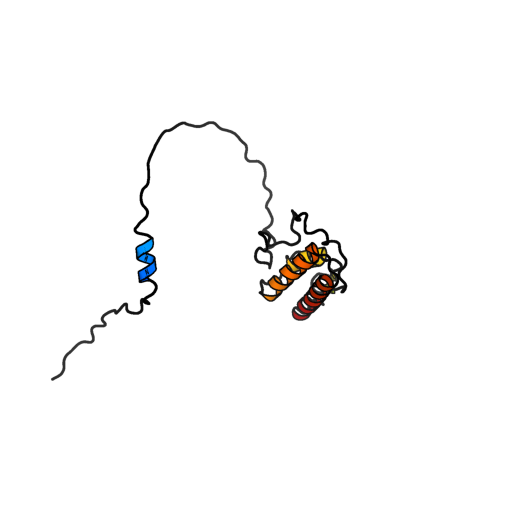EU A 1 117 ? -4.849 6.024 10.016 1.00 85.31 117 LEU A C 1
ATOM 889 O O . LEU A 1 117 ? -4.470 7.160 9.747 1.00 85.31 117 LEU A O 1
ATOM 893 N N . GLU A 1 118 ? -4.446 5.378 11.103 1.00 86.12 118 GLU A N 1
ATOM 894 C CA . GLU A 1 118 ? -3.420 5.915 11.997 1.00 86.12 118 GLU A CA 1
ATOM 895 C C . GLU A 1 118 ? -2.026 5.541 11.488 1.00 86.12 118 GLU A C 1
ATOM 897 O O . GLU A 1 118 ? -1.782 4.401 11.063 1.00 86.12 118 GLU A O 1
ATOM 902 N N . HIS A 1 119 ? -1.091 6.489 11.569 1.00 85.38 119 HIS A N 1
ATOM 903 C CA . HIS A 1 119 ? 0.294 6.226 11.205 1.00 85.38 119 HIS A CA 1
ATOM 904 C C . HIS A 1 119 ? 0.890 5.129 12.093 1.00 85.38 119 HIS A C 1
ATOM 906 O O . HIS A 1 119 ? 0.804 5.169 13.321 1.00 85.38 119 HIS A O 1
ATOM 912 N N . SER A 1 120 ? 1.531 4.137 11.476 1.00 87.50 120 SER A N 1
ATOM 913 C CA . SER A 1 120 ? 2.205 3.060 12.200 1.00 87.50 120 SER A CA 1
ATOM 914 C C . SER A 1 120 ? 3.361 2.479 11.395 1.00 87.50 120 SER A C 1
ATOM 916 O O . SER A 1 120 ? 3.347 2.479 10.164 1.00 87.50 120 SER A O 1
ATOM 918 N N . ALA A 1 121 ? 4.344 1.898 12.090 1.00 86.88 121 ALA A N 1
ATOM 919 C CA . ALA A 1 121 ? 5.459 1.206 11.442 1.00 86.88 121 ALA A CA 1
ATOM 920 C C . ALA A 1 121 ? 4.986 0.051 10.537 1.00 86.88 121 ALA A C 1
ATOM 922 O O . ALA A 1 121 ? 5.575 -0.194 9.487 1.00 86.88 121 ALA A O 1
ATOM 923 N N . ALA A 1 122 ? 3.896 -0.631 10.913 1.00 88.19 122 ALA A N 1
ATOM 924 C CA . ALA A 1 122 ? 3.294 -1.692 10.108 1.00 88.19 122 ALA A CA 1
ATOM 925 C C . ALA A 1 122 ? 2.692 -1.154 8.801 1.00 88.19 122 ALA A C 1
ATOM 927 O O . ALA A 1 122 ? 2.927 -1.728 7.738 1.00 88.19 122 ALA A O 1
ATOM 928 N N . LEU A 1 123 ? 1.969 -0.032 8.873 1.00 89.25 123 LEU A N 1
ATOM 929 C CA . LEU A 1 123 ? 1.428 0.649 7.698 1.00 89.25 123 LEU A CA 1
ATOM 930 C C . LEU A 1 123 ? 2.558 1.134 6.775 1.00 89.25 123 LEU A C 1
ATOM 932 O O . LEU A 1 123 ? 2.484 0.970 5.559 1.00 89.25 123 LEU A O 1
ATOM 936 N N . GLN A 1 124 ? 3.646 1.644 7.354 1.00 90.06 124 GLN A N 1
ATOM 937 C CA . GLN A 1 124 ? 4.786 2.125 6.583 1.00 90.06 124 GLN A CA 1
ATOM 938 C C . GLN A 1 124 ? 5.559 0.997 5.893 1.00 90.06 124 GLN A C 1
ATOM 940 O O . GLN A 1 124 ? 5.932 1.123 4.728 1.00 90.06 124 GLN A O 1
ATOM 945 N N . ALA A 1 125 ? 5.746 -0.137 6.570 1.00 90.88 125 ALA A N 1
ATOM 946 C CA . ALA A 1 125 ? 6.318 -1.332 5.958 1.00 90.88 125 ALA A CA 1
ATOM 947 C C . ALA A 1 125 ? 5.438 -1.862 4.813 1.00 90.88 125 ALA A C 1
ATOM 949 O O . ALA A 1 125 ? 5.951 -2.250 3.765 1.00 90.88 125 ALA A O 1
ATOM 950 N N . LEU A 1 126 ? 4.113 -1.836 4.985 1.0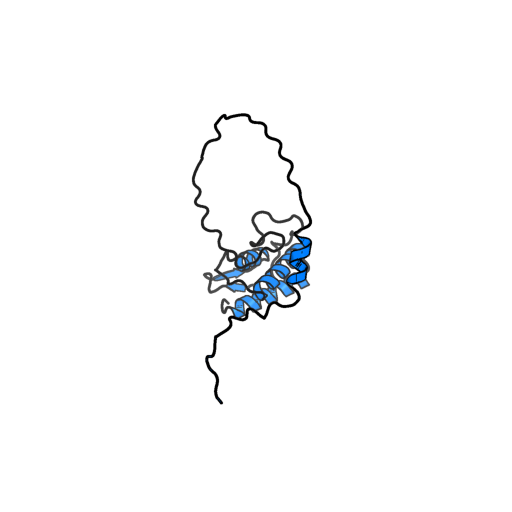0 92.38 126 LEU A N 1
ATOM 951 C CA . LEU A 1 126 ? 3.164 -2.237 3.949 1.00 92.38 126 LEU A CA 1
ATOM 952 C C . LEU A 1 126 ? 3.241 -1.327 2.716 1.00 92.38 126 LEU A C 1
ATOM 954 O O . LEU A 1 126 ? 3.234 -1.818 1.589 1.00 92.38 126 LEU A O 1
ATOM 958 N N . ALA A 1 127 ? 3.377 -0.018 2.923 1.00 91.50 127 ALA A N 1
ATOM 959 C CA . ALA A 1 127 ? 3.553 0.944 1.844 1.00 91.50 127 ALA A CA 1
ATOM 960 C C . ALA A 1 127 ? 4.820 0.672 1.021 1.00 91.50 127 ALA A C 1
ATOM 962 O O . ALA A 1 127 ? 4.765 0.679 -0.207 1.00 91.50 127 ALA A O 1
ATOM 963 N N . VAL A 1 128 ? 5.941 0.347 1.677 1.00 91.75 128 VAL A N 1
ATOM 964 C CA . VAL A 1 128 ? 7.179 -0.049 0.984 1.00 91.75 128 VAL A CA 1
ATOM 965 C C . VAL A 1 128 ? 6.972 -1.310 0.143 1.00 91.75 128 VAL A C 1
ATOM 967 O O . VAL A 1 128 ? 7.435 -1.359 -0.991 1.00 91.75 128 VAL A O 1
ATOM 970 N N . LEU A 1 129 ? 6.253 -2.312 0.651 1.00 92.00 129 LEU A N 1
ATOM 971 C CA . LEU A 1 129 ? 6.006 -3.553 -0.093 1.00 92.00 129 LEU A CA 1
ATOM 972 C C . LEU A 1 129 ? 5.116 -3.342 -1.316 1.00 92.00 129 LEU A C 1
ATOM 974 O O . LEU A 1 129 ? 5.411 -3.872 -2.383 1.00 92.00 129 LEU A O 1
ATOM 978 N N . ILE A 1 130 ? 4.065 -2.531 -1.181 1.00 92.38 130 ILE A N 1
ATOM 979 C CA . ILE A 1 130 ? 3.200 -2.154 -2.305 1.00 92.38 130 ILE A CA 1
ATOM 980 C C . ILE A 1 130 ? 4.009 -1.407 -3.372 1.00 92.38 130 ILE A C 1
ATOM 982 O O . ILE A 1 130 ? 3.850 -1.684 -4.557 1.00 92.38 130 ILE A O 1
ATOM 986 N N . LEU A 1 131 ? 4.917 -0.513 -2.964 1.00 91.38 131 LEU A N 1
ATOM 987 C CA . LEU A 1 131 ? 5.822 0.174 -3.886 1.00 91.38 131 LEU A CA 1
ATOM 988 C C . LEU A 1 131 ? 6.776 -0.782 -4.595 1.00 91.38 131 LEU A C 1
ATOM 990 O O . LEU A 1 131 ? 6.931 -0.693 -5.809 1.00 91.38 131 LEU A O 1
ATOM 994 N N . THR A 1 132 ? 7.400 -1.703 -3.863 1.00 92.31 132 THR A N 1
ATOM 995 C CA . THR A 1 132 ? 8.273 -2.716 -4.462 1.00 92.31 132 THR A CA 1
ATOM 996 C C . THR A 1 132 ? 7.504 -3.549 -5.483 1.00 92.31 132 THR A C 1
ATOM 998 O O . THR A 1 132 ? 7.954 -3.660 -6.618 1.00 92.31 132 THR A O 1
ATOM 1001 N N . ALA A 1 133 ? 6.309 -4.034 -5.137 1.00 92.50 133 ALA A N 1
ATOM 1002 C CA . ALA A 1 133 ? 5.464 -4.795 -6.054 1.00 92.50 133 ALA A CA 1
ATOM 1003 C C . ALA A 1 133 ? 5.049 -3.971 -7.290 1.00 92.50 133 ALA A C 1
ATOM 1005 O O . ALA A 1 133 ? 5.068 -4.487 -8.407 1.00 92.50 133 ALA A O 1
ATOM 1006 N N . ALA A 1 134 ? 4.737 -2.680 -7.124 1.00 91.94 134 ALA A N 1
ATOM 1007 C CA . ALA A 1 134 ? 4.399 -1.785 -8.233 1.00 91.94 134 ALA A CA 1
ATOM 1008 C C . ALA A 1 134 ? 5.573 -1.553 -9.203 1.00 91.94 134 ALA A C 1
ATOM 1010 O O . ALA A 1 134 ? 5.343 -1.319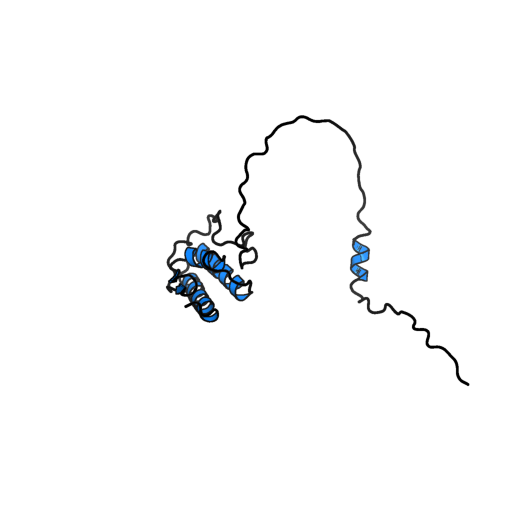 -10.391 1.00 91.94 134 ALA A O 1
ATOM 1011 N N . ARG A 1 135 ? 6.816 -1.642 -8.711 1.00 92.12 135 ARG A N 1
ATOM 1012 C CA . ARG A 1 135 ? 8.042 -1.531 -9.517 1.00 92.12 135 ARG A CA 1
ATOM 1013 C C . ARG A 1 135 ? 8.429 -2.830 -10.200 1.00 92.12 135 ARG A C 1
ATOM 1015 O O . ARG A 1 135 ? 8.748 -2.831 -11.382 1.00 92.12 135 ARG A O 1
ATOM 1022 N N . THR A 1 136 ? 8.452 -3.931 -9.454 1.00 92.81 136 THR A N 1
ATOM 1023 C CA . THR A 1 136 ? 8.997 -5.203 -9.947 1.00 92.81 136 THR A CA 1
ATOM 1024 C C . THR A 1 136 ? 7.982 -5.993 -10.757 1.00 92.81 136 THR A C 1
ATOM 1026 O O . THR A 1 136 ? 8.367 -6.737 -11.656 1.00 92.81 136 THR A O 1
ATOM 1029 N N . GLY A 1 137 ? 6.695 -5.895 -10.410 1.00 88.12 137 GLY A N 1
ATOM 1030 C CA . GLY A 1 137 ? 5.667 -6.757 -10.984 1.00 88.12 137 GLY A CA 1
ATOM 1031 C C . GLY A 1 137 ? 5.815 -8.233 -10.602 1.00 88.12 137 GLY A C 1
ATOM 1032 O O . GLY A 1 137 ? 5.087 -9.068 -11.142 1.00 88.12 137 GLY A O 1
ATOM 1033 N N . HIS A 1 138 ? 6.758 -8.583 -9.716 1.00 92.50 138 HIS A N 1
ATOM 1034 C CA . HIS A 1 138 ? 7.101 -9.975 -9.447 1.00 92.50 138 HIS A CA 1
ATOM 1035 C C . HIS A 1 138 ? 5.953 -10.669 -8.698 1.00 92.50 138 HIS A C 1
ATOM 1037 O O . HIS A 1 138 ? 5.426 -10.106 -7.734 1.00 92.50 138 HIS A O 1
ATOM 1043 N N . PRO A 1 139 ? 5.555 -11.894 -9.087 1.00 90.69 139 PRO A N 1
ATOM 1044 C CA . PRO A 1 139 ? 4.422 -12.583 -8.468 1.00 90.69 139 PRO A CA 1
ATOM 1045 C C . PRO A 1 139 ? 4.600 -12.803 -6.959 1.00 90.69 139 PRO A C 1
ATOM 1047 O O . PRO A 1 139 ? 3.625 -12.689 -6.219 1.00 90.69 139 PRO A O 1
ATOM 1050 N N . ASP A 1 140 ? 5.825 -13.060 -6.494 1.00 91.88 140 ASP A N 1
ATOM 1051 C CA . ASP A 1 140 ? 6.107 -13.204 -5.058 1.00 91.88 140 ASP A CA 1
ATOM 1052 C C . ASP A 1 140 ? 5.931 -11.887 -4.287 1.00 91.88 140 ASP A C 1
ATOM 1054 O O . ASP A 1 140 ? 5.333 -11.889 -3.213 1.00 91.88 140 ASP A O 1
ATOM 1058 N N . ASP A 1 141 ? 6.363 -10.753 -4.853 1.00 91.69 141 ASP A N 1
ATOM 1059 C CA . ASP A 1 141 ? 6.184 -9.432 -4.233 1.00 91.69 141 ASP A CA 1
ATOM 1060 C C . ASP A 1 141 ? 4.696 -9.055 -4.176 1.00 91.69 141 ASP A C 1
ATOM 1062 O O . ASP A 1 141 ? 4.202 -8.555 -3.165 1.00 91.69 141 ASP A O 1
ATOM 1066 N N . MET A 1 142 ? 3.951 -9.356 -5.246 1.00 90.69 142 MET A N 1
ATOM 1067 C CA . MET A 1 142 ? 2.496 -9.177 -5.317 1.00 90.69 142 MET A CA 1
ATOM 1068 C C . MET A 1 142 ? 1.764 -10.027 -4.273 1.00 90.69 142 MET A C 1
ATOM 1070 O O . MET A 1 142 ? 0.805 -9.566 -3.645 1.00 90.69 142 MET A O 1
ATOM 1074 N N . ALA A 1 143 ? 2.207 -11.272 -4.083 1.00 91.62 143 ALA A N 1
ATOM 1075 C CA . ALA A 1 143 ? 1.661 -12.180 -3.085 1.00 91.62 143 ALA A CA 1
ATOM 1076 C C . ALA A 1 143 ? 1.966 -11.712 -1.662 1.00 91.62 143 ALA A C 1
ATOM 1078 O O . ALA A 1 143 ? 1.044 -11.648 -0.846 1.00 91.62 143 ALA A O 1
ATOM 1079 N N . ASP A 1 144 ? 3.211 -11.335 -1.365 1.00 92.62 144 ASP A N 1
ATOM 1080 C CA . ASP A 1 144 ? 3.597 -10.841 -0.041 1.00 92.62 144 ASP A CA 1
ATOM 1081 C C . ASP A 1 144 ? 2.858 -9.538 0.306 1.00 92.62 144 ASP A C 1
ATOM 1083 O O . ASP A 1 144 ? 2.259 -9.433 1.383 1.00 92.62 144 ASP A O 1
ATOM 1087 N N . ALA A 1 145 ? 2.780 -8.589 -0.636 1.00 91.12 145 ALA A N 1
ATOM 1088 C CA . ALA A 1 145 ? 2.022 -7.350 -0.469 1.00 91.12 145 ALA A CA 1
ATOM 1089 C C . ALA A 1 145 ? 0.526 -7.623 -0.234 1.00 91.12 145 ALA A C 1
ATOM 1091 O O . ALA A 1 145 ? -0.058 -7.098 0.717 1.00 91.12 145 ALA A O 1
ATOM 1092 N N . GLY A 1 146 ? -0.096 -8.486 -1.046 1.00 91.50 146 GLY A N 1
ATOM 1093 C CA . GLY A 1 146 ? -1.510 -8.844 -0.910 1.00 91.50 146 GLY A CA 1
ATOM 1094 C C . GLY A 1 146 ? -1.833 -9.560 0.406 1.00 91.50 146 GLY A C 1
ATOM 1095 O O . GLY A 1 146 ? -2.822 -9.232 1.067 1.00 91.50 146 GLY A O 1
ATOM 1096 N N . MET A 1 147 ? -0.990 -10.506 0.830 1.00 92.56 147 MET A N 1
ATOM 1097 C CA . MET A 1 147 ? -1.167 -11.230 2.093 1.00 92.56 147 MET A CA 1
ATOM 1098 C C . MET A 1 147 ? -1.007 -10.314 3.307 1.00 92.56 147 MET A C 1
ATOM 1100 O O . MET A 1 147 ? -1.830 -10.362 4.225 1.00 92.56 147 MET A O 1
ATOM 1104 N N . ARG A 1 148 ? 0.009 -9.443 3.317 1.00 92.75 148 ARG A N 1
ATOM 1105 C CA . ARG A 1 148 ? 0.222 -8.494 4.420 1.00 92.75 148 ARG A CA 1
ATOM 1106 C C . ARG A 1 148 ? -0.855 -7.425 4.476 1.00 92.75 148 ARG A C 1
ATOM 1108 O O . ARG A 1 148 ? -1.294 -7.079 5.570 1.00 92.75 148 ARG A O 1
ATOM 1115 N N . LEU A 1 149 ? -1.341 -6.967 3.326 1.00 91.81 149 LEU A N 1
ATOM 1116 C CA . LEU A 1 149 ? -2.493 -6.074 3.250 1.00 91.81 149 LEU A CA 1
ATOM 1117 C C . LEU A 1 149 ? -3.747 -6.732 3.840 1.00 91.81 149 LEU A C 1
ATOM 1119 O O . LEU A 1 149 ? -4.454 -6.114 4.635 1.00 91.81 149 LEU A O 1
ATOM 1123 N N . HIS A 1 150 ? -4.001 -8.001 3.507 1.00 91.06 150 HIS A N 1
ATOM 1124 C CA . HIS A 1 150 ? -5.125 -8.756 4.062 1.00 91.06 150 HIS A CA 1
ATOM 1125 C C . HIS A 1 150 ? -5.008 -8.925 5.582 1.00 91.06 150 HIS A C 1
ATOM 1127 O O . HIS A 1 150 ? -5.980 -8.699 6.308 1.00 91.06 150 HIS A O 1
ATOM 1133 N N . ALA A 1 151 ? -3.817 -9.276 6.075 1.00 90.56 151 ALA A N 1
ATOM 1134 C CA . ALA A 1 151 ? -3.544 -9.393 7.504 1.00 90.56 151 ALA A CA 1
ATOM 1135 C C . ALA A 1 151 ? -3.734 -8.054 8.236 1.00 90.56 151 ALA A C 1
ATOM 1137 O O . ALA A 1 151 ? -4.365 -8.014 9.294 1.00 90.56 151 ALA A O 1
ATOM 1138 N N . TYR A 1 152 ? -3.261 -6.953 7.646 1.00 90.31 152 TYR A N 1
ATOM 1139 C CA . TYR A 1 152 ? -3.426 -5.610 8.192 1.00 90.31 152 TYR A CA 1
ATOM 1140 C C . TYR A 1 152 ? -4.906 -5.210 8.266 1.00 90.31 152 TYR A C 1
ATOM 1142 O O . TYR A 1 152 ? -5.396 -4.874 9.344 1.00 90.31 152 TYR A O 1
ATOM 1150 N N . ALA A 1 153 ? -5.663 -5.360 7.173 1.00 88.94 153 ALA A N 1
ATOM 1151 C CA . ALA A 1 153 ? -7.101 -5.080 7.157 1.00 88.94 153 ALA A CA 1
ATOM 1152 C C . ALA A 1 153 ? -7.870 -5.904 8.208 1.00 88.94 153 ALA A C 1
ATOM 1154 O O . ALA A 1 153 ? -8.794 -5.402 8.850 1.00 88.94 153 ALA A O 1
ATOM 1155 N N . ARG A 1 154 ? -7.463 -7.161 8.427 1.00 89.00 154 ARG A N 1
ATOM 1156 C CA . ARG A 1 154 ? -8.041 -8.026 9.460 1.00 89.00 154 ARG A CA 1
ATOM 1157 C C . ARG A 1 154 ? -7.688 -7.571 10.878 1.00 89.00 154 ARG A C 1
ATOM 1159 O O . ARG A 1 154 ? -8.563 -7.612 11.735 1.00 89.00 154 ARG A O 1
ATOM 1166 N N . SER A 1 155 ? -6.458 -7.114 11.127 1.00 88.19 155 SER A N 1
ATOM 1167 C CA . SER A 1 155 ? -6.055 -6.582 12.444 1.00 88.19 155 SER A CA 1
ATOM 1168 C C . SER A 1 155 ? -6.826 -5.324 12.851 1.00 88.19 155 SER A C 1
ATOM 1170 O O . SER A 1 155 ? -7.070 -5.105 14.034 1.00 88.19 155 SER A O 1
ATOM 1172 N N . LEU A 1 156 ? -7.274 -4.543 11.868 1.00 84.81 156 LEU A N 1
ATOM 1173 C CA . LEU A 1 156 ? -8.127 -3.372 12.065 1.00 84.81 156 LEU A CA 1
ATOM 1174 C C . LEU A 1 156 ? -9.628 -3.721 12.133 1.00 84.81 156 LEU A C 1
ATOM 1176 O O . LEU A 1 156 ? -10.457 -2.826 12.258 1.00 84.81 156 LEU A O 1
ATOM 1180 N N . HIS A 1 157 ? -9.990 -5.008 12.050 1.00 83.06 157 HIS A N 1
ATOM 1181 C CA . HIS A 1 157 ? -11.373 -5.499 11.997 1.00 83.06 157 HIS A CA 1
ATOM 1182 C C . HIS A 1 157 ? -12.204 -4.912 10.837 1.00 83.06 157 HIS A C 1
ATOM 1184 O O . HIS A 1 157 ? -13.414 -4.725 10.953 1.00 83.06 157 HIS A O 1
ATOM 1190 N N . LEU A 1 158 ? -11.562 -4.631 9.697 1.00 75.00 158 LEU A N 1
ATOM 1191 C CA . LEU A 1 158 ? -12.189 -3.961 8.549 1.00 75.00 158 LEU A CA 1
ATOM 1192 C C . LEU A 1 158 ? -12.818 -4.924 7.530 1.00 75.00 158 LEU A C 1
ATOM 1194 O O . LEU A 1 158 ? -13.466 -4.458 6.592 1.00 75.00 158 LEU A O 1
ATOM 1198 N N . ASN A 1 159 ? -12.614 -6.236 7.681 1.00 60.09 159 ASN A N 1
ATOM 1199 C CA . ASN A 1 159 ? -12.925 -7.277 6.690 1.00 60.09 159 ASN A CA 1
ATOM 1200 C C . ASN A 1 159 ? -13.905 -8.319 7.248 1.00 60.09 159 ASN A C 1
ATOM 1202 O O . ASN A 1 159 ? -13.824 -8.656 8.447 1.00 60.09 159 ASN A O 1
#

Sequence (159 aa):
MYPDDKKEAFMPAHAYPDDLRQSRQDARTLPMRQSQAAGPALESARPGTSGIQAPDVLSALSPIGGRDVLPGDIVPPDEVHWDAPLPVRIRLKAAGGVEIRTLRDAGHFISGRYMTLEHSAALQALAVLILTAARTGHPDDMADAGMRLHAYARSLHLN

Foldseek 3Di:
DDDDDDDPDDDPPDDDPPVVVVVVVVVPDDDDDDDDDDDDDDDDDDDDDDDPPPPQLQFLADDDVRDSAPVDPDHDPLQQQQAPFAPDWAFFVVLVGDIRTGLVSLRCVNRQVRHDDHHDPLSHVLNVLSSVCSRPVDNVSSHVSNVSSNVVCVVVVRD

Radius of gyration: 27.83 Å; chains: 1; bounding box: 54×63×84 Å

Secondary structure (DSSP, 8-state):
----------------TTHHHHTTTGGG-------------------------------SSPPBTTBSSSS-SS--TT-TTTTSEEEEEEEEGGGTTEEEEEHHHHHHHHTTSSS-----HHHHHHHHHHHHHHHH--HHHHHHHHHHHHHHHHHTT--

pLDDT: mean 72.16, std 19.88, range [34.03, 93.5]